Protein AF-A0A968CVT8-F1 (afdb_monomer_lite)

pLDDT: mean 90.25, std 7.21, range [56.78, 97.12]

Foldseek 3Di:
DDDDDPCVVVVPQKDKDFCVPPVVHDGDDMDMDGDPVRVVVLVPDPDDDQQPNVVLQVVVVVVVHGSDDD

Radius of gyration: 13.73 Å; chains: 1; bounding box: 27×28×37 Å

Sequence (70 aa):
GGDKLPVDDWNVDICVAGSQKCLACPPGVAVVSVSDRAWEAVKRNNTRSYYFDLIRARELSTKKATPSTP

Secondary structure (DSSP, 8-state):
------TTTTT-SEEEEETTTTT-PPSS-EEEEE-HHHHHHHHH-----STT-HHHHHHHHHTT--SS--

Structure (mmCIF, N/CA/C/O backbone):
data_AF-A0A968CVT8-F1
#
_entry.id   AF-A0A968CVT8-F1
#
loop_
_atom_site.group_PDB
_atom_site.id
_atom_site.type_symbol
_atom_site.label_atom_id
_atom_site.label_alt_id
_atom_site.label_comp_id
_atom_site.label_asym_id
_atom_site.label_entity_id
_atom_site.label_seq_id
_atom_site.pdbx_PDB_ins_code
_atom_site.Cartn_x
_atom_site.Cartn_y
_atom_site.Cartn_z
_atom_site.occupancy
_atom_site.B_iso_or_equiv
_atom_site.auth_seq_id
_atom_site.auth_comp_id
_atom_site.auth_asym_id
_atom_site.auth_atom_id
_atom_site.pdbx_PDB_model_num
ATOM 1 N N . GLY A 1 1 ? 6.211 -8.319 -18.077 1.00 77.88 1 GLY A N 1
ATOM 2 C CA . GLY A 1 1 ? 4.831 -7.982 -18.479 1.00 77.88 1 GLY A CA 1
ATOM 3 C C . GLY A 1 1 ? 3.929 -8.051 -17.265 1.00 77.88 1 GLY A C 1
ATOM 4 O O . GLY A 1 1 ? 4.346 -8.646 -16.281 1.00 77.88 1 GLY A O 1
ATOM 5 N N . GLY A 1 2 ? 2.758 -7.418 -17.313 1.00 87.75 2 GLY A N 1
ATOM 6 C CA . GLY A 1 2 ? 1.719 -7.540 -16.282 1.00 87.75 2 GLY A CA 1
ATOM 7 C C . GLY A 1 2 ? 0.591 -8.474 -16.720 1.00 87.75 2 GLY A C 1
ATOM 8 O O . GLY A 1 2 ? 0.516 -8.823 -17.896 1.00 87.75 2 GLY A O 1
ATOM 9 N N . ASP A 1 3 ? -0.268 -8.844 -15.775 1.00 92.94 3 ASP A N 1
ATOM 10 C CA . ASP A 1 3 ? -1.494 -9.614 -16.013 1.00 92.94 3 ASP A CA 1
ATOM 11 C C . ASP A 1 3 ? -2.680 -8.929 -15.310 1.00 92.94 3 ASP A C 1
ATOM 13 O O . ASP A 1 3 ? -2.482 -8.038 -14.474 1.00 92.94 3 ASP A O 1
ATOM 17 N N . LYS A 1 4 ? -3.911 -9.307 -15.663 1.00 93.81 4 LYS A N 1
ATOM 18 C CA . LYS A 1 4 ? -5.124 -8.788 -15.028 1.00 93.81 4 LYS A CA 1
ATOM 19 C C . LYS A 1 4 ? -5.176 -9.213 -13.563 1.00 93.81 4 LYS A C 1
ATOM 21 O O . LYS A 1 4 ? -5.061 -10.391 -13.241 1.00 93.81 4 LYS A O 1
ATOM 26 N N . LEU A 1 5 ? -5.428 -8.239 -12.692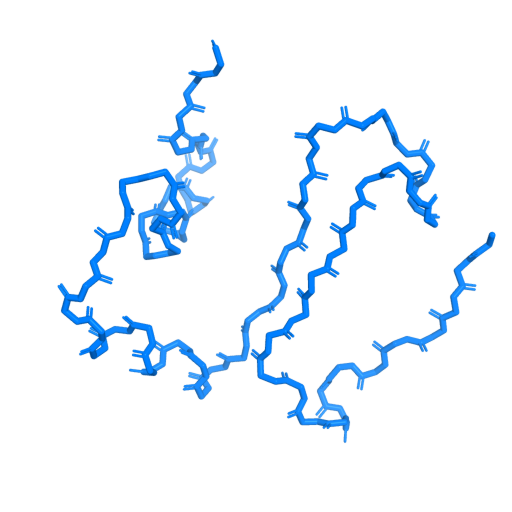 1.00 92.69 5 LEU A N 1
ATOM 27 C CA . LEU A 1 5 ? -5.587 -8.442 -11.256 1.00 92.69 5 LEU A CA 1
ATOM 28 C C . LEU A 1 5 ? -6.913 -7.816 -10.789 1.00 92.69 5 LEU A C 1
ATOM 30 O O . LEU A 1 5 ? -6.919 -6.658 -10.365 1.00 92.69 5 LEU A O 1
ATOM 34 N N . PRO A 1 6 ? -8.047 -8.531 -10.913 1.00 95.50 6 PRO A N 1
ATOM 35 C CA . PRO A 1 6 ? -9.358 -8.025 -10.515 1.00 95.50 6 PRO A CA 1
ATOM 36 C C . PRO A 1 6 ? -9.523 -8.120 -8.989 1.00 95.50 6 PRO A C 1
ATOM 38 O O . PRO A 1 6 ? -10.155 -9.031 -8.459 1.00 95.50 6 PRO A O 1
ATOM 41 N N . VAL A 1 7 ? -8.894 -7.183 -8.272 1.00 96.38 7 VAL A N 1
ATOM 42 C CA . VAL A 1 7 ? -8.827 -7.177 -6.797 1.00 96.38 7 VAL A CA 1
ATOM 43 C C . VAL A 1 7 ? -10.202 -7.137 -6.128 1.00 96.38 7 VAL A C 1
ATOM 45 O O . VAL A 1 7 ? -10.379 -7.776 -5.091 1.00 96.38 7 VAL A O 1
ATOM 48 N N . ASP A 1 8 ? -11.170 -6.452 -6.739 1.00 95.44 8 ASP A N 1
ATOM 49 C CA . ASP A 1 8 ? -12.530 -6.334 -6.209 1.00 95.44 8 ASP A CA 1
ATOM 50 C C . ASP A 1 8 ? -13.309 -7.647 -6.379 1.00 95.44 8 ASP A C 1
ATOM 52 O O . ASP A 1 8 ? -13.862 -8.162 -5.409 1.00 95.44 8 ASP A O 1
ATOM 56 N N . ASP A 1 9 ? -13.271 -8.254 -7.573 1.00 97.12 9 ASP A N 1
ATOM 57 C CA . ASP A 1 9 ? -13.957 -9.527 -7.859 1.00 97.12 9 ASP A CA 1
ATOM 58 C C . ASP A 1 9 ? -13.428 -10.675 -6.987 1.00 97.12 9 ASP A C 1
ATOM 60 O O . ASP A 1 9 ? -14.156 -11.596 -6.614 1.00 97.12 9 ASP A O 1
ATOM 64 N N . TRP A 1 10 ? -12.139 -10.625 -6.648 1.00 96.44 10 TRP A N 1
ATOM 65 C CA . TRP A 1 10 ? -11.485 -11.609 -5.788 1.00 96.44 10 TRP A CA 1
ATOM 66 C C . TRP A 1 10 ? -11.653 -11.316 -4.294 1.00 96.44 10 TRP A C 1
ATOM 68 O O . TRP A 1 10 ? -11.183 -12.104 -3.473 1.00 96.44 10 TRP A O 1
ATOM 78 N N . ASN A 1 11 ? -12.334 -10.225 -3.927 1.00 95.75 11 ASN A N 1
ATOM 79 C CA . ASN A 1 11 ? -12.511 -9.773 -2.546 1.00 95.75 11 ASN A CA 1
ATOM 80 C C . ASN A 1 11 ? -11.176 -9.610 -1.795 1.00 95.75 11 ASN A C 1
ATOM 82 O O . ASN A 1 11 ? -11.049 -9.972 -0.622 1.00 95.75 11 ASN A O 1
ATOM 86 N N . VAL A 1 12 ? -10.156 -9.082 -2.478 1.00 96.81 12 VAL A N 1
ATOM 87 C CA . VAL A 1 12 ? -8.832 -8.858 -1.893 1.00 96.81 12 VAL A CA 1
ATOM 88 C C . VAL A 1 12 ? -8.879 -7.653 -0.959 1.00 96.81 12 VAL A C 1
ATOM 90 O O . VAL A 1 12 ? -9.133 -6.526 -1.377 1.00 96.81 12 VAL A O 1
ATOM 93 N N . ASP A 1 13 ? -8.575 -7.879 0.319 1.00 96.31 13 ASP A N 1
ATOM 94 C CA . ASP A 1 13 ? -8.621 -6.819 1.326 1.00 96.31 13 ASP A CA 1
ATOM 95 C C . ASP A 1 13 ? -7.486 -5.796 1.174 1.00 96.31 13 ASP A C 1
ATOM 97 O O . ASP A 1 13 ? -7.712 -4.596 1.345 1.00 96.31 13 ASP A O 1
ATOM 101 N N . ILE A 1 14 ? -6.270 -6.272 0.882 1.00 96.00 14 ILE A N 1
ATOM 102 C CA . ILE A 1 14 ? -5.063 -5.462 0.681 1.00 96.00 14 ILE A CA 1
ATOM 103 C C . ILE A 1 14 ? -4.247 -6.067 -0.465 1.00 96.00 14 ILE A C 1
ATOM 105 O O . ILE A 1 14 ? -3.912 -7.249 -0.437 1.00 96.00 14 ILE A O 1
ATOM 109 N N . CYS A 1 15 ? -3.869 -5.242 -1.440 1.00 96.06 15 CYS A N 1
ATOM 110 C CA . CYS A 1 15 ? -2.972 -5.614 -2.533 1.00 96.06 15 CYS A CA 1
ATOM 111 C C . CYS A 1 15 ? -1.760 -4.679 -2.559 1.00 96.06 15 CYS A C 1
ATOM 113 O O . CYS A 1 15 ? -1.924 -3.461 -2.536 1.00 96.06 15 CYS A O 1
ATOM 115 N N . VAL A 1 16 ? -0.547 -5.232 -2.651 1.00 95.00 16 VAL A N 1
ATOM 116 C CA . VAL A 1 16 ? 0.712 -4.470 -2.676 1.00 95.00 16 VAL A CA 1
ATOM 117 C C . VAL A 1 16 ? 1.493 -4.794 -3.944 1.00 95.00 16 VAL A C 1
ATOM 119 O O . VAL A 1 16 ? 1.688 -5.963 -4.273 1.00 95.00 16 VAL A O 1
ATOM 122 N N . ALA A 1 17 ? 1.984 -3.767 -4.634 1.00 93.94 17 ALA A N 1
ATOM 123 C CA . ALA A 1 17 ? 2.830 -3.910 -5.813 1.00 93.94 17 ALA A CA 1
ATOM 124 C C . ALA A 1 17 ? 4.081 -3.026 -5.717 1.00 93.94 17 ALA A C 1
ATOM 126 O O . ALA A 1 17 ? 4.025 -1.896 -5.236 1.00 93.94 17 ALA A O 1
ATOM 127 N N . GLY A 1 18 ? 5.213 -3.538 -6.205 1.00 92.69 18 GLY A N 1
ATOM 128 C CA . GLY A 1 18 ? 6.463 -2.781 -6.321 1.00 92.69 18 GLY A CA 1
ATOM 129 C C . GLY A 1 18 ? 6.608 -2.107 -7.686 1.00 92.69 18 GLY A C 1
ATOM 130 O O . GLY A 1 18 ? 6.258 -2.693 -8.715 1.00 92.69 18 GLY A O 1
ATOM 131 N N . SER A 1 19 ? 7.169 -0.899 -7.701 1.00 92.31 19 SER A N 1
ATOM 132 C CA . SER A 1 19 ? 7.398 -0.097 -8.911 1.00 92.31 19 SER A CA 1
ATOM 133 C C . SER A 1 19 ? 8.313 -0.781 -9.940 1.00 92.31 19 SER A C 1
ATOM 135 O O . SER A 1 19 ? 8.073 -0.709 -11.143 1.00 92.31 19 SER A O 1
ATOM 137 N N . GLN A 1 20 ? 9.318 -1.525 -9.481 1.00 90.50 20 GLN A N 1
ATOM 138 C CA . GLN A 1 20 ? 10.362 -2.152 -10.301 1.00 90.50 20 GLN A CA 1
ATOM 139 C C . GLN A 1 20 ? 9.991 -3.515 -10.903 1.00 90.50 20 GLN A C 1
ATOM 141 O O . GLN A 1 20 ? 10.862 -4.317 -11.244 1.00 90.50 20 GLN A O 1
ATOM 146 N N . LYS A 1 21 ? 8.695 -3.826 -10.972 1.00 89.81 21 LYS A N 1
ATOM 147 C CA . LYS A 1 21 ? 8.180 -5.077 -11.542 1.00 89.81 21 LYS A CA 1
ATOM 148 C C . LYS A 1 21 ? 7.465 -4.789 -12.856 1.00 89.81 21 LYS A C 1
ATOM 150 O O . LYS A 1 21 ? 8.056 -4.246 -13.783 1.00 89.81 21 LYS A O 1
ATOM 155 N N . CYS A 1 22 ? 6.184 -5.129 -12.939 1.00 89.81 22 CYS A N 1
ATOM 156 C CA . CYS A 1 22 ? 5.379 -4.952 -14.142 1.00 89.81 22 CYS A CA 1
ATOM 157 C C . CYS A 1 22 ? 5.178 -3.477 -14.520 1.00 89.81 22 CYS A C 1
ATOM 159 O O . CYS A 1 22 ? 4.849 -3.201 -15.667 1.00 89.81 22 CYS A O 1
ATOM 161 N N . LEU A 1 23 ? 5.400 -2.555 -13.576 1.00 88.94 23 LEU A N 1
ATOM 162 C CA . LEU A 1 23 ? 5.307 -1.108 -13.783 1.00 88.94 23 LEU A CA 1
ATOM 163 C C . LEU A 1 23 ? 6.567 -0.495 -14.417 1.00 88.94 23 LEU A C 1
ATOM 165 O O . LEU A 1 23 ? 6.512 0.655 -14.831 1.00 88.94 23 LEU A O 1
ATOM 169 N N . ALA A 1 24 ? 7.678 -1.241 -14.510 1.00 90.94 24 ALA A N 1
ATOM 170 C CA . ALA A 1 24 ? 8.937 -0.799 -15.125 1.00 90.94 24 ALA A CA 1
ATOM 171 C C . ALA A 1 24 ? 9.477 0.563 -14.621 1.00 90.94 24 ALA A C 1
ATOM 173 O O . ALA A 1 24 ? 10.230 1.239 -15.320 1.00 90.94 24 ALA A O 1
ATOM 174 N N . CYS A 1 25 ? 9.122 0.957 -13.397 1.00 93.00 25 CYS A N 1
ATOM 175 C CA . CYS A 1 25 ? 9.594 2.179 -12.753 1.00 93.00 25 CYS A CA 1
ATOM 176 C C . CYS A 1 25 ? 10.859 1.905 -11.918 1.00 93.00 25 CYS A C 1
ATOM 178 O O . CYS A 1 25 ? 11.089 0.762 -11.511 1.00 93.00 25 CYS A O 1
ATOM 180 N N . PRO A 1 26 ? 11.665 2.934 -11.589 1.00 92.31 26 PRO A N 1
ATOM 181 C CA . PRO A 1 26 ? 12.771 2.777 -10.651 1.00 92.31 26 PRO A CA 1
ATOM 182 C C . PRO A 1 26 ? 12.305 2.175 -9.313 1.00 92.31 26 PRO A C 1
ATOM 184 O O . PRO A 1 26 ? 11.189 2.468 -8.864 1.00 92.31 26 PRO A O 1
ATOM 187 N N . PRO A 1 27 ? 13.123 1.330 -8.662 1.00 92.94 27 PRO A N 1
ATOM 188 C CA . PRO A 1 27 ? 12.805 0.796 -7.342 1.00 92.94 27 PRO A CA 1
ATOM 189 C C . PRO A 1 27 ? 12.744 1.918 -6.300 1.00 92.94 27 PRO A C 1
ATOM 191 O O . PRO A 1 27 ? 13.448 2.917 -6.413 1.00 92.94 27 PRO A O 1
ATOM 194 N N . GLY A 1 28 ? 11.930 1.722 -5.263 1.00 90.56 28 GLY A N 1
ATOM 195 C CA . GLY A 1 28 ? 11.839 2.648 -4.125 1.00 90.56 28 GLY A CA 1
ATOM 196 C C . GLY A 1 28 ? 10.424 3.117 -3.797 1.00 90.56 28 GLY A C 1
ATOM 197 O O . GLY A 1 28 ? 10.229 3.771 -2.780 1.00 90.56 28 GLY A O 1
ATOM 198 N N . VAL A 1 29 ? 9.429 2.752 -4.611 1.00 90.75 29 VAL A N 1
ATOM 199 C CA . VAL A 1 29 ? 8.017 3.047 -4.347 1.00 90.75 29 VAL A CA 1
ATOM 200 C C . VAL A 1 29 ? 7.207 1.755 -4.377 1.00 90.75 29 VAL A C 1
ATOM 202 O O . VAL A 1 29 ? 7.378 0.909 -5.257 1.00 90.75 29 VAL A O 1
ATOM 205 N N . ALA A 1 30 ? 6.304 1.616 -3.413 1.00 92.19 30 ALA A N 1
ATOM 206 C CA . ALA A 1 30 ? 5.274 0.591 -3.412 1.00 92.19 30 ALA A CA 1
ATOM 207 C C . ALA A 1 30 ? 3.901 1.251 -3.563 1.00 92.19 30 ALA A C 1
ATOM 209 O O . ALA A 1 30 ? 3.650 2.318 -3.002 1.00 92.19 30 ALA A O 1
ATOM 210 N N . VAL A 1 31 ? 3.016 0.606 -4.316 1.00 92.00 31 VAL A N 1
ATOM 211 C CA . VAL A 1 31 ? 1.605 0.982 -4.436 1.00 92.00 31 VAL A CA 1
ATOM 212 C C . VAL A 1 31 ? 0.791 -0.005 -3.615 1.00 92.00 31 VAL A C 1
ATOM 214 O O . VAL A 1 31 ? 1.039 -1.211 -3.672 1.00 92.00 31 VAL A O 1
ATOM 217 N N . VAL A 1 32 ? -0.174 0.505 -2.853 1.00 94.50 32 VAL A N 1
ATOM 218 C CA . VAL A 1 32 ? -1.058 -0.306 -2.014 1.00 94.50 32 VAL A CA 1
ATOM 219 C C . VAL A 1 32 ? -2.507 0.032 -2.344 1.00 94.50 32 VAL A C 1
ATOM 221 O O . VAL A 1 32 ? -2.889 1.200 -2.309 1.00 94.50 32 VAL A O 1
ATOM 224 N N . SER A 1 33 ? -3.304 -0.990 -2.648 1.00 94.75 33 SER A N 1
ATOM 225 C CA . SER A 1 33 ? -4.764 -0.913 -2.694 1.00 94.75 33 SER A CA 1
ATOM 226 C C . SER A 1 33 ? -5.332 -1.512 -1.411 1.00 94.75 33 SER A C 1
ATOM 228 O O . SER A 1 33 ? -4.843 -2.542 -0.945 1.00 94.75 33 SER A O 1
ATOM 230 N N . VAL A 1 34 ? -6.332 -0.856 -0.827 1.00 96.25 34 VAL A N 1
ATOM 231 C CA . VAL A 1 34 ? -6.940 -1.233 0.455 1.00 96.25 34 VAL A CA 1
ATOM 232 C C . VAL A 1 34 ? -8.454 -1.133 0.315 1.00 96.25 34 VAL A C 1
ATOM 234 O O . VAL A 1 34 ? -8.968 -0.052 0.027 1.00 96.25 34 VAL A O 1
ATOM 237 N N . SER A 1 35 ? -9.148 -2.246 0.538 1.00 96.94 35 SER A N 1
ATOM 238 C CA . SER A 1 35 ? -10.613 -2.320 0.522 1.00 96.94 35 SER A CA 1
ATOM 239 C C . SER A 1 35 ? -11.253 -1.547 1.683 1.00 96.94 35 SER A C 1
ATOM 241 O O . SER A 1 35 ? -10.626 -1.304 2.720 1.00 96.94 35 SER A O 1
ATOM 243 N N . ASP A 1 36 ? -12.543 -1.226 1.567 1.00 95.19 36 ASP A N 1
ATOM 244 C CA . ASP A 1 36 ? -13.293 -0.563 2.643 1.00 95.19 36 ASP A CA 1
ATOM 245 C C . ASP A 1 36 ? -13.347 -1.399 3.928 1.00 95.19 36 ASP A C 1
ATOM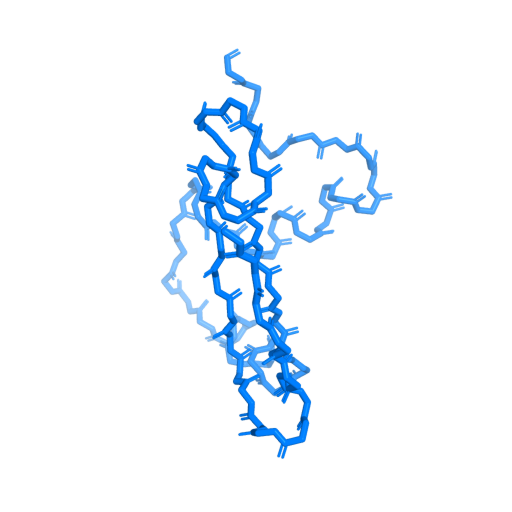 247 O O . ASP A 1 36 ? -13.193 -0.866 5.030 1.00 95.19 36 ASP A O 1
ATOM 251 N N . ARG A 1 37 ? -13.470 -2.727 3.805 1.00 95.88 37 ARG A N 1
ATOM 252 C CA . ARG A 1 37 ? -13.433 -3.643 4.954 1.00 95.88 37 ARG A CA 1
ATOM 253 C C . ARG A 1 37 ? -12.086 -3.588 5.675 1.00 95.88 37 ARG A C 1
ATOM 255 O O . ARG A 1 37 ? -12.046 -3.546 6.906 1.00 95.88 37 ARG A O 1
ATOM 262 N N . ALA A 1 38 ? -10.987 -3.555 4.923 1.00 95.50 38 ALA A N 1
ATOM 263 C CA . ALA A 1 38 ? -9.648 -3.441 5.488 1.00 95.50 38 ALA A CA 1
ATOM 264 C C . ALA A 1 38 ? -9.432 -2.094 6.191 1.00 95.50 38 ALA A C 1
ATOM 266 O O . ALA A 1 38 ? -8.804 -2.053 7.249 1.00 95.50 38 ALA A O 1
ATOM 267 N N . TRP A 1 39 ? -10.003 -1.000 5.676 1.00 95.50 39 TRP A N 1
ATOM 268 C CA . TRP A 1 39 ? -9.940 0.300 6.349 1.00 95.50 39 TRP A CA 1
ATOM 269 C C . TRP A 1 39 ? -10.580 0.287 7.735 1.00 95.50 39 TRP A C 1
ATOM 271 O O . TRP A 1 39 ? -10.039 0.901 8.656 1.00 95.50 39 TRP A O 1
ATOM 281 N N . GLU A 1 40 ? -11.687 -0.430 7.915 1.00 95.81 40 GLU A N 1
ATOM 282 C CA . GLU A 1 40 ? -12.314 -0.579 9.230 1.00 95.81 40 GLU A CA 1
ATOM 283 C C . GLU A 1 40 ? -11.417 -1.334 10.218 1.00 95.81 40 GLU A C 1
ATOM 285 O O . GLU A 1 40 ? -11.331 -0.954 11.388 1.00 95.81 40 GLU A O 1
ATOM 290 N N . ALA A 1 41 ? -10.684 -2.350 9.756 1.00 94.50 41 ALA A N 1
ATOM 291 C CA . ALA A 1 41 ? -9.694 -3.044 10.578 1.00 94.50 41 ALA A CA 1
ATOM 292 C C . ALA A 1 41 ? -8.500 -2.138 10.929 1.00 94.50 41 ALA A C 1
ATOM 294 O O . ALA A 1 41 ? -8.091 -2.075 12.089 1.00 94.50 41 ALA A O 1
ATOM 295 N N . VAL A 1 42 ? -7.983 -1.381 9.955 1.00 94.31 42 VAL A N 1
ATOM 296 C CA . VAL A 1 42 ? -6.875 -0.432 10.151 1.00 94.31 42 VAL A CA 1
ATOM 297 C C . VAL A 1 42 ? -7.236 0.639 11.184 1.00 94.31 42 VAL A C 1
ATOM 299 O O . VAL A 1 42 ? -6.426 0.933 12.060 1.00 94.31 42 VAL A O 1
ATOM 302 N N . LYS A 1 43 ? -8.459 1.185 11.144 1.00 93.25 43 LYS A N 1
ATOM 303 C CA . LYS A 1 43 ? -8.930 2.187 12.119 1.00 93.25 43 LYS A CA 1
ATOM 304 C C . LYS A 1 43 ? -9.010 1.646 13.548 1.00 93.25 43 LYS A C 1
ATOM 306 O O . LYS A 1 43 ? -8.750 2.395 14.487 1.00 93.25 43 LYS A O 1
ATOM 311 N N . ARG A 1 44 ? -9.372 0.369 13.716 1.00 94.19 44 ARG A N 1
ATOM 312 C CA . ARG A 1 44 ? -9.482 -0.298 15.028 1.00 94.19 44 ARG A CA 1
ATOM 313 C C . ARG A 1 44 ? -8.135 -0.757 15.587 1.00 94.19 44 ARG A C 1
ATOM 315 O O . ARG A 1 44 ? -8.063 -1.128 16.755 1.00 94.19 44 ARG A O 1
ATOM 322 N N . ASN A 1 45 ? -7.082 -0.766 14.771 1.00 90.88 45 AS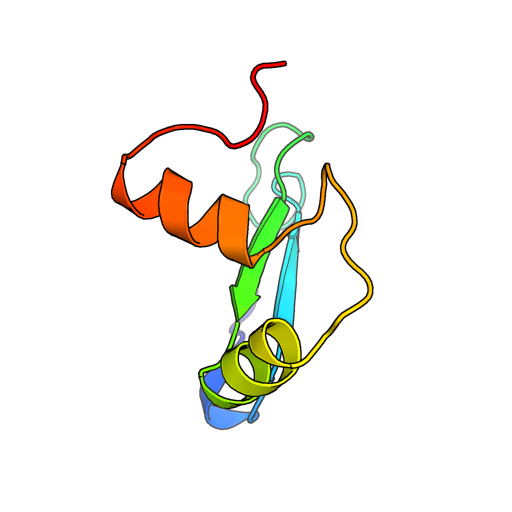N A N 1
ATOM 323 C CA . ASN A 1 45 ? -5.766 -1.199 15.206 1.00 90.88 45 ASN A CA 1
ATOM 324 C C . ASN A 1 45 ? -5.095 -0.130 16.091 1.00 90.88 45 ASN A C 1
ATOM 326 O O . ASN A 1 45 ? -4.795 0.982 15.646 1.00 90.88 45 ASN A O 1
ATOM 330 N N . ASN A 1 46 ? -4.825 -0.496 17.346 1.00 85.69 46 ASN A N 1
ATOM 331 C CA . ASN A 1 46 ? -4.152 0.362 18.324 1.00 85.69 46 ASN A CA 1
ATOM 332 C C . ASN A 1 46 ? -2.621 0.316 18.212 1.00 85.69 46 ASN A C 1
ATOM 334 O O . ASN A 1 46 ? -1.937 1.190 18.740 1.00 85.69 46 ASN A O 1
ATOM 338 N N . THR A 1 47 ? -2.065 -0.676 17.515 1.00 88.75 47 THR A N 1
ATOM 339 C CA . THR A 1 47 ? -0.626 -0.785 17.280 1.00 88.75 47 THR A CA 1
ATOM 340 C C . THR A 1 47 ? -0.278 -0.090 15.970 1.00 88.75 47 THR A C 1
ATOM 342 O O . THR A 1 47 ? -0.547 -0.612 14.887 1.00 88.75 47 THR A O 1
ATOM 345 N N . ARG A 1 48 ? 0.326 1.100 16.063 1.00 84.75 48 ARG A N 1
ATOM 346 C CA . ARG A 1 48 ? 0.678 1.921 14.897 1.00 84.75 48 ARG A CA 1
ATOM 347 C C . ARG A 1 48 ? 2.188 2.026 14.722 1.00 84.75 48 ARG A C 1
ATOM 349 O O . ARG A 1 48 ? 2.910 2.360 15.656 1.00 84.75 48 ARG A O 1
ATOM 356 N N . SER A 1 49 ? 2.653 1.762 13.504 1.00 89.12 49 SER A N 1
ATOM 357 C CA . SER A 1 49 ? 4.025 2.056 13.082 1.00 89.12 49 SER A CA 1
ATOM 358 C C . SER 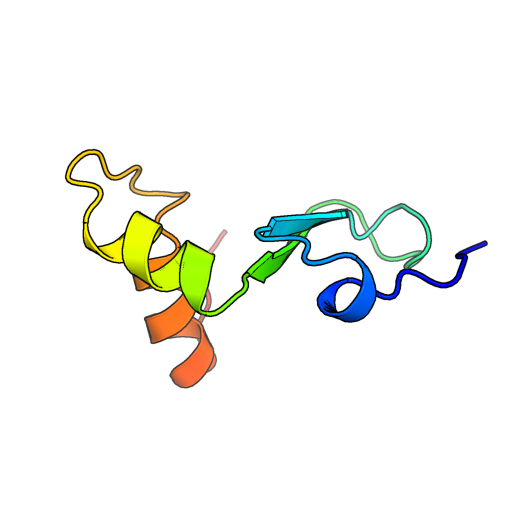A 1 49 ? 4.090 3.480 12.551 1.00 89.12 49 SER A C 1
ATOM 360 O O . SER A 1 49 ? 3.228 3.856 11.773 1.00 89.12 49 SER A O 1
ATOM 362 N N . TYR A 1 50 ? 5.117 4.254 12.905 1.00 87.81 50 TYR A N 1
ATOM 363 C CA . TYR A 1 50 ? 5.255 5.632 12.423 1.00 87.81 50 TYR A CA 1
ATOM 364 C C . TYR A 1 50 ? 5.375 5.718 10.891 1.00 87.81 50 TYR A C 1
ATOM 366 O O . TYR A 1 50 ? 4.712 6.539 10.262 1.00 87.81 50 TYR A O 1
ATOM 374 N N . TYR A 1 51 ? 6.217 4.867 10.294 1.00 88.88 51 TYR A N 1
ATOM 375 C CA . TYR A 1 51 ? 6.509 4.904 8.856 1.00 88.88 51 TYR A CA 1
ATOM 376 C C . TYR A 1 51 ? 5.429 4.209 8.017 1.00 88.88 51 TYR A C 1
ATOM 378 O O . TYR A 1 51 ? 5.120 4.645 6.913 1.00 88.88 51 TYR A O 1
ATOM 386 N N . PHE A 1 52 ? 4.823 3.147 8.557 1.00 90.38 52 PHE A N 1
ATOM 387 C CA . PHE A 1 52 ? 3.803 2.349 7.870 1.00 90.38 52 PHE A CA 1
ATOM 388 C C . PHE A 1 52 ? 2.373 2.662 8.341 1.00 90.38 52 PHE A C 1
ATOM 390 O O . PHE A 1 52 ? 1.478 1.829 8.197 1.00 90.38 52 PHE A O 1
ATOM 397 N N . ASP A 1 53 ? 2.136 3.847 8.913 1.00 92.19 53 ASP A N 1
ATOM 398 C 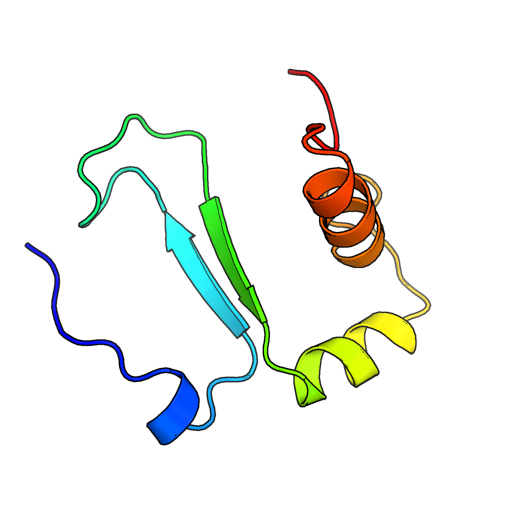CA . ASP A 1 53 ? 0.788 4.283 9.286 1.00 92.19 53 ASP A CA 1
ATOM 399 C C . ASP A 1 53 ? -0.036 4.596 8.025 1.00 92.19 53 ASP A C 1
ATOM 401 O O . ASP A 1 53 ? 0.098 5.653 7.401 1.00 92.19 53 ASP A O 1
ATOM 405 N N . LEU A 1 54 ? -0.917 3.664 7.656 1.00 92.00 54 LEU A N 1
ATOM 406 C CA . LEU A 1 54 ? -1.807 3.800 6.503 1.00 92.00 54 LEU A CA 1
ATOM 407 C C . LEU A 1 54 ? -2.849 4.914 6.676 1.00 92.00 54 LEU A C 1
ATOM 409 O O . LEU A 1 54 ? -3.272 5.501 5.680 1.00 92.00 54 LEU A O 1
ATOM 413 N N . ILE A 1 55 ? -3.258 5.232 7.910 1.00 92.44 55 ILE A N 1
ATOM 414 C CA . ILE A 1 55 ? -4.203 6.325 8.184 1.00 92.44 55 ILE A CA 1
ATOM 415 C C . ILE A 1 55 ? -3.516 7.647 7.861 1.00 92.44 55 ILE A C 1
ATOM 417 O O . ILE A 1 55 ? -4.022 8.426 7.053 1.00 92.44 55 ILE A O 1
ATOM 421 N N . ARG A 1 56 ? -2.307 7.846 8.398 1.00 90.88 56 ARG A N 1
ATOM 422 C CA . ARG A 1 56 ? -1.484 9.021 8.091 1.00 90.88 56 ARG A CA 1
ATOM 423 C C . ARG A 1 56 ? -1.188 9.127 6.594 1.00 90.88 56 ARG A C 1
ATOM 425 O O . ARG A 1 56 ? -1.262 10.217 6.028 1.00 90.88 56 ARG A O 1
ATOM 432 N N . ALA A 1 57 ? -0.876 8.008 5.940 1.00 90.56 57 ALA A N 1
ATOM 433 C CA . ALA A 1 57 ? -0.626 7.986 4.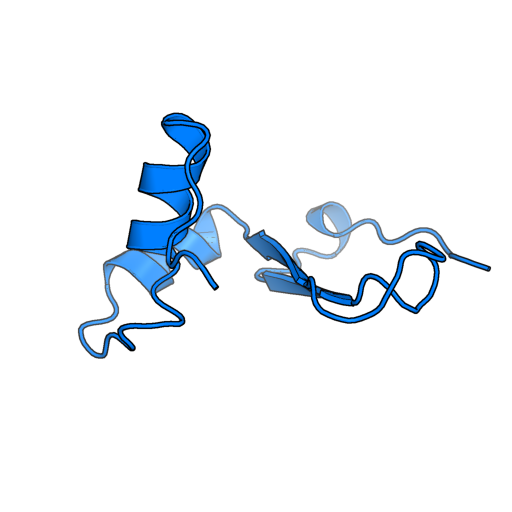502 1.00 90.56 57 ALA A CA 1
ATOM 434 C C . ALA A 1 57 ? -1.858 8.413 3.684 1.00 90.56 57 ALA A C 1
ATOM 436 O O . ALA A 1 57 ? -1.722 9.187 2.737 1.00 90.56 57 ALA A O 1
ATOM 437 N N . ARG A 1 58 ? -3.062 7.970 4.072 1.00 90.50 58 ARG A N 1
ATOM 438 C CA . ARG A 1 58 ? -4.327 8.360 3.430 1.00 90.50 58 ARG A CA 1
ATOM 439 C C . ARG A 1 58 ? -4.660 9.834 3.641 1.00 90.50 58 ARG A C 1
ATOM 441 O O . ARG A 1 58 ? -5.095 10.507 2.715 1.00 90.50 58 ARG A O 1
ATOM 448 N N . GLU A 1 59 ? -4.453 10.357 4.842 1.00 90.25 59 GLU A N 1
ATOM 449 C CA . GLU A 1 59 ? -4.673 11.779 5.120 1.00 90.25 59 GLU A CA 1
ATOM 450 C C . GLU A 1 59 ? -3.748 12.665 4.278 1.00 90.25 59 GLU A C 1
ATOM 452 O O . GLU A 1 59 ? -4.184 13.661 3.700 1.00 90.25 59 GLU A O 1
ATOM 457 N N . LEU A 1 60 ? -2.473 12.296 4.158 1.00 88.88 60 LEU A N 1
ATOM 458 C CA . LEU A 1 60 ? -1.495 13.080 3.403 1.00 88.88 60 LEU A CA 1
ATOM 459 C C . LEU A 1 60 ? -1.661 12.933 1.890 1.00 88.88 60 LEU A C 1
ATOM 461 O O . LEU A 1 60 ? -1.457 13.914 1.171 1.00 88.88 60 LEU A O 1
ATOM 465 N N . SER A 1 61 ? -2.142 11.783 1.408 1.00 86.19 61 SER A N 1
ATOM 466 C CA . SER A 1 61 ? -2.474 11.618 -0.009 1.00 86.19 61 SER A CA 1
ATOM 467 C C . SER A 1 61 ? -3.580 12.583 -0.451 1.00 86.19 61 SER A C 1
ATOM 469 O O . SER A 1 61 ? -3.456 13.193 -1.514 1.00 86.19 61 SER A O 1
ATOM 471 N N . THR A 1 62 ? -4.596 12.841 0.389 1.00 86.81 62 THR A N 1
ATOM 472 C CA . THR A 1 62 ? -5.623 13.865 0.090 1.00 86.81 62 THR A CA 1
ATOM 473 C C . THR A 1 62 ? -5.052 15.280 0.005 1.00 86.81 62 THR A C 1
ATOM 475 O O . THR A 1 62 ? -5.549 16.106 -0.758 1.00 86.81 62 THR A O 1
ATOM 478 N N . LYS A 1 63 ? -3.960 15.548 0.728 1.00 87.69 63 LYS A N 1
ATOM 479 C CA . LYS A 1 63 ? -3.235 16.826 0.719 1.00 87.69 63 LYS A CA 1
ATOM 480 C C . LYS A 1 63 ? -2.134 16.885 -0.348 1.00 87.69 63 LYS A C 1
ATOM 482 O O . LYS A 1 63 ? -1.407 17.872 -0.399 1.00 87.69 63 LYS A O 1
ATOM 487 N N . LYS A 1 64 ? -2.003 15.851 -1.193 1.00 83.69 64 LYS A N 1
ATOM 488 C CA . LYS A 1 64 ? -0.930 15.688 -2.193 1.00 83.69 64 LYS A CA 1
ATOM 489 C C . LYS A 1 64 ? 0.483 15.808 -1.596 1.00 83.69 64 LYS A C 1
ATOM 491 O O . LYS A 1 64 ? 1.397 16.287 -2.260 1.00 83.69 64 LYS A O 1
ATOM 496 N N . ALA A 1 65 ? 0.657 15.372 -0.349 1.00 82.06 65 ALA A N 1
ATOM 497 C CA . ALA A 1 65 ? 1.930 15.390 0.364 1.00 82.06 65 ALA A CA 1
ATOM 498 C C . ALA A 1 65 ? 2.416 13.963 0.650 1.00 82.06 65 ALA A C 1
ATOM 500 O O . ALA A 1 65 ? 1.615 13.039 0.808 1.00 82.06 65 ALA A O 1
ATOM 501 N N . THR A 1 66 ? 3.732 13.775 0.737 1.00 78.00 66 THR A N 1
ATOM 502 C CA . THR A 1 66 ? 4.319 12.484 1.108 1.00 78.00 66 THR A CA 1
ATOM 503 C C . THR A 1 66 ? 4.393 12.328 2.634 1.00 78.00 66 THR A C 1
ATOM 505 O O . THR A 1 66 ? 4.638 13.307 3.342 1.00 78.00 66 THR A O 1
ATOM 508 N N . PRO A 1 67 ? 4.186 11.113 3.185 1.00 72.31 67 PRO A N 1
ATOM 509 C CA . PRO A 1 67 ? 4.132 10.908 4.638 1.00 72.31 67 PRO A CA 1
ATOM 510 C C . PRO A 1 67 ? 5.431 11.169 5.385 1.00 72.31 67 PRO A C 1
ATOM 512 O O . PRO A 1 67 ? 5.431 11.536 6.564 1.00 72.31 67 PRO A O 1
ATOM 515 N N . SER A 1 68 ? 6.539 10.948 4.698 1.00 73.38 68 SER A N 1
ATOM 516 C CA . SER A 1 68 ? 7.888 11.213 5.157 1.00 73.38 68 SER A CA 1
ATOM 517 C C . SER A 1 68 ? 8.674 11.645 3.929 1.00 73.38 68 SER A C 1
ATOM 519 O O . SER A 1 68 ? 8.695 10.931 2.925 1.00 73.38 68 SER A O 1
ATOM 521 N N . THR A 1 69 ? 9.237 12.846 3.975 1.00 65.75 69 THR A N 1
ATOM 522 C CA . THR A 1 69 ? 10.221 13.301 2.995 1.00 65.75 69 THR A CA 1
ATOM 523 C C . THR A 1 69 ? 11.475 12.433 3.139 1.00 65.75 69 THR A C 1
ATOM 525 O O . THR A 1 69 ? 11.927 12.265 4.275 1.00 65.75 69 THR A O 1
ATOM 528 N N . PRO A 1 70 ? 11.989 11.836 2.049 1.00 56.78 70 PRO A N 1
ATOM 529 C CA . PRO A 1 70 ? 13.303 11.197 2.043 1.00 56.78 70 PRO A CA 1
ATOM 530 C C . PRO A 1 70 ? 14.426 12.185 2.367 1.00 56.78 70 PRO A C 1
ATOM 532 O O . PRO A 1 70 ? 14.251 13.391 2.066 1.00 56.78 70 PRO A O 1
#